Protein AF-A0A9X8WM51-F1 (afdb_monomer)

Radius of gyration: 27.66 Å; Cα contacts (8 Å, |Δi|>4): 35; chains: 1; bounding box: 54×36×71 Å

Sequence (94 aa):
MKFDGSNEGNSLQTLLFNILGSFAQFERDLIVERTTEGRERAKGQGKHMGRPGQDEKTLKRAIKLYNERETNGMSVNDIVKATGIPRSTLYAKR

Structure (mmCIF, N/CA/C/O backbone):
data_AF-A0A9X8WM51-F1
#
_entry.id   AF-A0A9X8WM51-F1
#
loop_
_atom_site.group_PDB
_atom_site.id
_atom_site.type_symbol
_atom_site.label_atom_id
_atom_site.label_alt_id
_atom_site.label_comp_id
_atom_site.label_asym_id
_atom_site.label_entity_id
_atom_site.label_seq_id
_atom_site.pdbx_PDB_ins_code
_atom_site.Cartn_x
_atom_site.Cartn_y
_atom_site.Cartn_z
_atom_site.occupancy
_atom_site.B_iso_or_equiv
_atom_site.auth_seq_id
_atom_site.auth_comp_id
_atom_site.auth_asym_id
_atom_site.auth_atom_id
_atom_site.pdbx_PDB_model_num
ATOM 1 N N . MET A 1 1 ? 18.333 -8.344 -39.602 1.00 50.56 1 MET A N 1
ATOM 2 C CA . MET A 1 1 ? 18.921 -8.934 -38.382 1.00 50.56 1 MET A CA 1
ATOM 3 C C . MET A 1 1 ? 17.871 -9.825 -37.74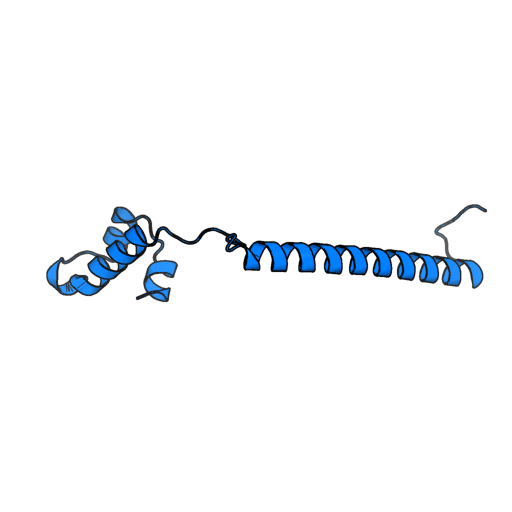7 1.00 50.56 1 MET A C 1
ATOM 5 O O . MET A 1 1 ? 16.797 -9.322 -37.447 1.00 50.56 1 MET A O 1
ATOM 9 N N . LYS A 1 2 ? 18.121 -11.132 -37.639 1.00 52.75 2 LYS A N 1
ATOM 10 C CA . LYS A 1 2 ? 17.234 -12.049 -36.914 1.00 52.75 2 LYS A CA 1
ATOM 11 C C . LYS A 1 2 ? 17.748 -12.146 -35.481 1.00 52.75 2 LYS A C 1
ATOM 13 O O . LYS A 1 2 ? 18.935 -12.380 -35.292 1.00 52.75 2 LYS A O 1
ATOM 18 N N . PHE A 1 3 ? 16.874 -11.893 -34.513 1.00 60.81 3 PHE A N 1
ATOM 19 C CA . PHE A 1 3 ? 17.149 -12.146 -33.105 1.00 60.81 3 PHE A CA 1
ATOM 20 C C . PHE A 1 3 ? 16.919 -13.642 -32.904 1.00 60.81 3 PHE A C 1
ATOM 22 O O . PHE A 1 3 ? 15.775 -14.093 -32.951 1.00 60.81 3 PHE A O 1
ATOM 29 N N . ASP A 1 4 ? 17.990 -14.419 -32.806 1.00 63.41 4 ASP A N 1
ATOM 30 C CA . ASP A 1 4 ? 17.890 -15.810 -32.390 1.00 63.41 4 ASP A CA 1
ATOM 31 C C . ASP A 1 4 ? 18.314 -15.887 -30.915 1.00 63.41 4 ASP A C 1
ATOM 33 O O . ASP A 1 4 ? 19.241 -15.205 -30.483 1.00 63.41 4 ASP A O 1
ATOM 37 N N . GLY A 1 5 ? 17.535 -16.609 -30.109 1.00 59.88 5 GLY A N 1
ATOM 38 C CA . GLY A 1 5 ? 17.773 -16.766 -28.672 1.00 59.88 5 GLY A CA 1
ATOM 39 C C . GLY A 1 5 ? 18.823 -17.831 -28.340 1.00 59.88 5 GLY A C 1
ATOM 40 O O . GLY A 1 5 ? 18.963 -18.191 -27.172 1.00 59.88 5 GLY A O 1
ATOM 41 N N . SER A 1 6 ? 19.522 -18.368 -29.344 1.00 58.62 6 SER A N 1
ATOM 42 C CA . SER A 1 6 ? 20.602 -19.343 -29.208 1.00 58.62 6 SER A CA 1
ATOM 43 C C . SER A 1 6 ? 21.959 -18.634 -29.239 1.00 58.62 6 SER A C 1
ATOM 45 O O . SER A 1 6 ? 22.520 -18.251 -30.253 1.00 58.62 6 SER A O 1
ATOM 47 N N . ASN A 1 7 ? 22.462 -18.464 -28.029 1.00 63.97 7 ASN A N 1
ATOM 48 C CA . ASN A 1 7 ? 23.725 -17.881 -27.614 1.00 63.97 7 ASN A CA 1
ATOM 49 C C . ASN A 1 7 ? 24.968 -18.327 -28.426 1.00 63.97 7 ASN A C 1
ATOM 51 O O . ASN A 1 7 ? 25.462 -19.424 -28.190 1.00 63.97 7 ASN A O 1
ATOM 55 N N . GLU A 1 8 ? 25.546 -17.442 -29.253 1.00 57.31 8 GLU A N 1
ATOM 56 C CA . GLU A 1 8 ? 26.974 -17.482 -29.627 1.00 57.31 8 GLU A CA 1
ATOM 57 C C . GLU A 1 8 ? 27.581 -16.062 -29.756 1.00 57.31 8 GLU A C 1
ATOM 59 O O . GLU A 1 8 ? 27.396 -15.349 -30.742 1.00 57.31 8 GLU A O 1
ATOM 64 N N . GLY A 1 9 ? 28.333 -15.635 -28.733 1.00 63.03 9 GLY A N 1
ATOM 65 C CA . GLY A 1 9 ? 29.514 -14.760 -28.868 1.00 63.03 9 GLY A CA 1
ATOM 66 C C . GLY A 1 9 ? 29.356 -13.312 -29.359 1.00 63.03 9 GLY A C 1
ATOM 67 O O . GLY A 1 9 ? 30.371 -12.643 -29.555 1.00 63.03 9 GLY A O 1
ATOM 68 N N . ASN A 1 10 ? 28.147 -12.786 -29.561 1.00 78.19 10 ASN A N 1
ATOM 69 C CA . ASN A 1 10 ? 27.980 -11.443 -30.121 1.00 78.19 10 ASN A CA 1
ATOM 70 C C . ASN A 1 10 ? 27.851 -10.355 -29.036 1.00 78.19 10 ASN A C 1
ATOM 72 O O . ASN A 1 10 ? 26.752 -10.032 -28.581 1.00 78.19 10 ASN A O 1
ATOM 76 N N . SER A 1 11 ? 28.974 -9.729 -28.669 1.00 83.88 11 SER A N 1
ATOM 77 C CA . SER A 1 11 ? 29.035 -8.633 -27.685 1.00 83.88 11 SER A CA 1
ATOM 78 C C . SER A 1 11 ? 28.080 -7.465 -27.980 1.00 83.88 11 SER A C 1
ATOM 80 O O . SER A 1 11 ? 27.619 -6.802 -27.050 1.00 83.88 11 SER A O 1
ATOM 82 N N . LEU A 1 12 ? 27.738 -7.220 -29.253 1.00 85.75 12 LEU A N 1
ATOM 83 C CA . LEU A 1 12 ? 26.792 -6.171 -29.646 1.00 85.75 12 LEU A CA 1
ATOM 84 C C . LEU A 1 12 ? 25.347 -6.540 -29.286 1.00 85.75 12 LEU A C 1
ATOM 86 O O . LEU A 1 12 ? 24.589 -5.669 -28.866 1.00 85.75 12 LEU A O 1
ATOM 90 N N . GLN A 1 13 ? 24.966 -7.815 -29.401 1.00 84.69 13 GLN A N 1
ATOM 91 C CA . GLN A 1 13 ? 23.630 -8.276 -29.009 1.00 84.69 13 GLN A CA 1
ATOM 92 C C . GLN A 1 13 ? 23.432 -8.170 -27.495 1.00 84.69 13 GLN A C 1
ATOM 94 O O . GLN A 1 13 ? 22.407 -7.656 -27.053 1.00 84.69 13 GLN A O 1
ATOM 99 N N . THR A 1 14 ? 24.436 -8.567 -26.708 1.00 86.50 14 THR A N 1
ATOM 100 C CA . THR A 1 14 ? 24.419 -8.416 -25.244 1.00 86.50 14 THR A CA 1
ATOM 101 C C . THR A 1 14 ? 24.305 -6.950 -24.836 1.00 86.50 14 THR A C 1
ATOM 103 O O . THR A 1 14 ? 23.488 -6.605 -23.983 1.00 86.50 14 THR A O 1
ATOM 106 N N . LEU A 1 15 ? 25.082 -6.065 -25.471 1.00 90.31 15 LEU A N 1
ATOM 107 C CA . LEU A 1 15 ? 24.997 -4.626 -25.224 1.00 90.31 15 LEU A CA 1
ATOM 108 C C . LEU A 1 15 ? 23.600 -4.083 -25.550 1.00 90.31 15 LEU A C 1
ATOM 110 O O . LEU A 1 15 ? 23.008 -3.390 -24.725 1.00 90.31 15 LEU A O 1
ATOM 114 N N . LEU A 1 16 ? 23.055 -4.419 -26.721 1.00 91.00 16 LEU A N 1
ATOM 115 C CA . LEU A 1 16 ? 21.736 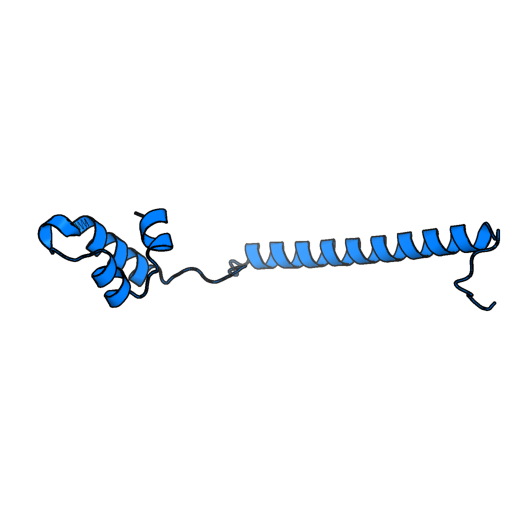-3.951 -27.139 1.00 91.00 16 LEU A CA 1
ATOM 116 C C . LEU A 1 16 ? 20.631 -4.461 -26.206 1.00 91.00 16 LEU A C 1
ATOM 118 O O . LEU A 1 16 ? 19.754 -3.691 -25.825 1.00 91.00 16 LEU A O 1
ATOM 122 N N . PHE A 1 17 ? 20.696 -5.725 -25.788 1.00 89.88 17 PHE A N 1
ATOM 123 C CA . PHE A 1 17 ? 19.756 -6.296 -24.827 1.00 89.88 17 PHE A CA 1
ATOM 124 C C . PHE A 1 17 ? 19.793 -5.553 -23.484 1.00 89.88 17 PHE A C 1
ATOM 126 O O . PHE A 1 17 ? 18.747 -5.179 -22.957 1.00 89.88 17 PHE A O 1
ATOM 133 N N . ASN A 1 18 ? 20.987 -5.256 -22.968 1.00 93.75 18 ASN A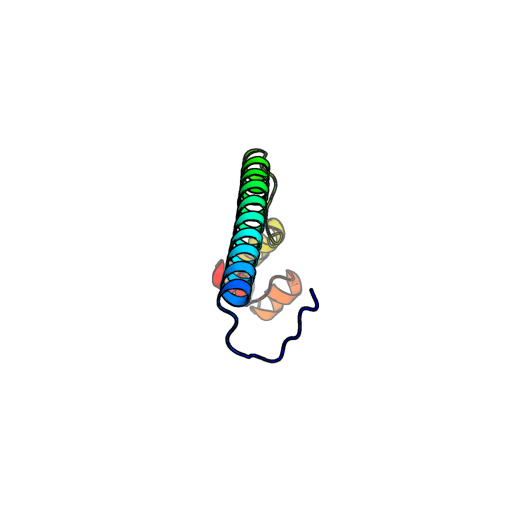 N 1
ATOM 134 C CA . ASN A 1 18 ? 21.152 -4.509 -21.720 1.00 93.75 18 ASN A CA 1
ATOM 135 C C . ASN A 1 18 ? 20.651 -3.063 -21.828 1.00 93.75 18 ASN A C 1
ATOM 137 O O . ASN A 1 18 ? 20.036 -2.551 -20.892 1.00 93.75 18 ASN A O 1
ATOM 141 N N . 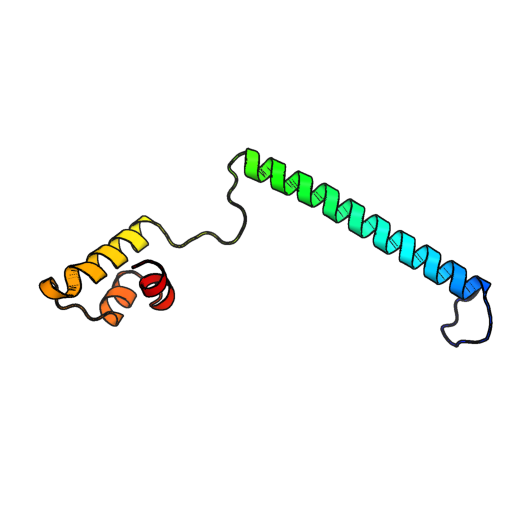ILE A 1 19 ? 20.880 -2.408 -22.969 1.00 95.56 19 ILE A N 1
ATOM 142 C CA . ILE A 1 19 ? 20.368 -1.059 -23.234 1.00 95.56 19 ILE A CA 1
ATOM 143 C C . ILE A 1 19 ? 18.837 -1.078 -23.255 1.00 95.56 19 ILE A C 1
ATOM 145 O O . ILE A 1 19 ? 18.209 -0.271 -22.574 1.00 95.56 19 ILE A O 1
ATOM 149 N N . LEU A 1 20 ? 18.224 -2.027 -23.968 1.00 95.62 20 LEU A N 1
ATOM 150 C CA . LEU A 1 20 ? 16.766 -2.172 -24.007 1.00 95.62 20 LEU A CA 1
ATOM 151 C C . LEU A 1 20 ? 16.183 -2.495 -22.624 1.00 95.62 20 LEU A C 1
ATOM 153 O O . LEU A 1 20 ? 15.161 -1.926 -22.245 1.00 95.62 20 LEU A O 1
ATOM 157 N N . GLY A 1 21 ? 16.856 -3.340 -21.839 1.00 96.38 21 GLY A N 1
ATOM 158 C CA . GLY A 1 21 ? 16.491 -3.604 -20.446 1.00 96.38 21 GLY A CA 1
ATOM 159 C C . GLY A 1 21 ? 16.560 -2.348 -19.573 1.00 96.38 21 GLY A C 1
ATOM 160 O O . GLY A 1 21 ? 15.644 -2.083 -18.796 1.00 96.38 21 GLY A O 1
ATOM 161 N N . SER A 1 22 ? 17.602 -1.533 -19.753 1.00 97.50 22 SER A N 1
ATOM 162 C CA . SER A 1 22 ? 17.761 -0.253 -19.051 1.00 97.50 22 SER A CA 1
ATOM 163 C C . SER A 1 22 ? 16.645 0.733 -19.407 1.00 97.50 22 SER A C 1
ATOM 165 O O . SER A 1 22 ? 16.094 1.377 -18.517 1.00 97.50 22 SER A O 1
ATOM 167 N N . PHE A 1 23 ? 16.251 0.809 -20.683 1.00 97.56 23 PHE A N 1
ATOM 168 C CA . PHE A 1 23 ? 15.114 1.629 -21.109 1.00 97.56 23 PHE A CA 1
ATOM 169 C C . PHE A 1 23 ? 13.791 1.146 -20.513 1.00 97.56 23 PHE A C 1
ATOM 171 O O . PHE A 1 23 ? 13.025 1.957 -19.999 1.00 97.56 23 PHE A O 1
ATOM 178 N N . ALA A 1 24 ? 13.542 -0.165 -20.511 1.00 97.25 24 ALA A N 1
ATOM 179 C CA . ALA A 1 24 ? 12.331 -0.723 -19.915 1.00 97.25 24 ALA A CA 1
ATOM 180 C C . ALA A 1 24 ? 12.232 -0.419 -18.408 1.00 97.25 24 ALA A C 1
ATOM 182 O O . ALA A 1 24 ? 11.144 -0.146 -17.894 1.00 97.25 24 ALA A O 1
ATOM 183 N N . GLN A 1 25 ? 13.363 -0.443 -17.696 1.00 97.44 25 GLN A N 1
ATOM 184 C CA . GLN A 1 25 ? 13.417 -0.055 -16.288 1.00 97.44 25 GLN A CA 1
ATOM 185 C C . GLN A 1 25 ? 13.154 1.445 -16.107 1.00 97.44 25 GLN A C 1
ATOM 187 O O . GLN A 1 25 ? 12.322 1.821 -15.285 1.00 97.44 25 GLN A O 1
ATOM 192 N N . PHE A 1 26 ? 13.787 2.291 -16.919 1.00 97.81 26 PHE A N 1
ATOM 193 C CA . PHE A 1 26 ? 13.574 3.737 -16.891 1.00 97.81 26 PHE A CA 1
ATOM 194 C C . PHE A 1 26 ? 12.103 4.121 -17.122 1.00 97.81 26 PHE A C 1
ATOM 196 O O . PHE A 1 26 ? 11.538 4.914 -16.369 1.00 97.81 26 PHE A O 1
ATOM 203 N N . GLU A 1 27 ? 11.440 3.525 -18.116 1.00 97.88 27 GLU A N 1
ATOM 204 C CA . GLU A 1 27 ? 10.016 3.775 -18.373 1.00 97.88 27 GLU A CA 1
ATOM 205 C C . GLU A 1 27 ? 9.126 3.344 -17.202 1.00 97.88 27 GLU A C 1
ATOM 207 O O . GLU A 1 27 ? 8.172 4.045 -16.847 1.00 97.88 27 GLU A O 1
ATOM 212 N N . ARG A 1 28 ? 9.441 2.208 -16.566 1.00 97.69 28 ARG A N 1
ATOM 213 C CA . ARG A 1 28 ? 8.735 1.751 -15.364 1.00 97.69 28 ARG A CA 1
ATOM 214 C C . ARG A 1 28 ? 8.868 2.764 -14.233 1.00 97.69 28 ARG A C 1
ATOM 216 O O . ARG A 1 28 ? 7.862 3.072 -13.591 1.00 97.69 28 ARG A O 1
ATOM 223 N N . ASP A 1 29 ? 10.067 3.290 -14.014 1.00 98.19 29 ASP A N 1
ATOM 224 C CA . ASP A 1 29 ? 10.328 4.258 -12.951 1.00 98.19 29 ASP A CA 1
ATOM 225 C C . ASP A 1 29 ? 9.546 5.562 -13.187 1.00 98.19 29 ASP A C 1
ATOM 227 O O . ASP A 1 29 ? 8.882 6.049 -12.270 1.00 98.19 29 ASP A O 1
ATOM 231 N N . LEU A 1 30 ? 9.473 6.047 -14.434 1.00 98.12 30 LEU A N 1
ATOM 232 C CA . LEU A 1 30 ? 8.638 7.203 -14.796 1.00 98.12 30 LEU A CA 1
ATOM 233 C C . LEU A 1 30 ? 7.138 6.977 -14.528 1.00 98.12 30 LEU A C 1
ATOM 235 O O . LEU A 1 30 ? 6.423 7.889 -14.100 1.00 98.12 30 LEU A O 1
ATOM 239 N N . ILE A 1 31 ? 6.623 5.770 -14.781 1.00 97.94 31 ILE A N 1
ATOM 240 C CA . ILE A 1 31 ? 5.224 5.428 -14.477 1.00 97.94 31 ILE A CA 1
ATOM 241 C C . ILE A 1 31 ? 4.993 5.431 -12.960 1.00 97.94 31 ILE A C 1
ATOM 243 O O . ILE A 1 31 ? 3.973 5.944 -12.482 1.00 97.94 31 ILE A O 1
ATOM 247 N N . VAL A 1 32 ? 5.929 4.877 -12.189 1.00 98.31 32 VAL A N 1
ATOM 248 C CA . VAL A 1 32 ? 5.857 4.852 -10.722 1.00 98.31 32 VAL A CA 1
ATOM 249 C C . VAL A 1 32 ? 5.879 6.268 -10.148 1.00 98.31 32 VAL A C 1
ATOM 251 O O . VAL A 1 32 ? 5.059 6.581 -9.283 1.00 98.31 32 VAL A O 1
ATOM 254 N N . GLU A 1 33 ? 6.743 7.145 -10.653 1.00 97.94 33 GLU A N 1
ATOM 255 C CA . GLU A 1 33 ? 6.813 8.547 -10.236 1.00 97.94 33 GLU A CA 1
ATOM 256 C C . GLU A 1 33 ? 5.473 9.256 -10.469 1.00 97.94 33 GLU A C 1
ATOM 258 O O . GLU A 1 33 ? 4.834 9.729 -9.524 1.00 97.94 33 GLU A O 1
ATOM 263 N N . ARG A 1 34 ? 4.954 9.202 -11.701 1.00 97.94 34 ARG A N 1
ATOM 264 C CA . ARG A 1 34 ? 3.688 9.856 -12.066 1.00 97.94 34 ARG A CA 1
ATOM 265 C C . ARG A 1 34 ? 2.497 9.333 -11.262 1.00 97.94 34 ARG A C 1
ATOM 267 O O . ARG A 1 34 ? 1.620 10.098 -10.852 1.00 97.94 34 ARG A O 1
ATOM 274 N N . THR A 1 35 ? 2.430 8.022 -11.038 1.00 97.56 35 THR A N 1
ATOM 275 C CA . THR A 1 35 ? 1.353 7.425 -10.230 1.00 97.56 35 THR A CA 1
ATOM 276 C C . THR A 1 35 ? 1.476 7.799 -8.755 1.00 97.56 35 THR A C 1
ATOM 278 O O . THR A 1 35 ? 0.456 8.035 -8.102 1.00 97.56 35 THR A O 1
ATOM 281 N N . THR A 1 36 ? 2.700 7.930 -8.241 1.00 97.25 36 THR A N 1
ATOM 282 C CA . THR A 1 36 ? 2.966 8.392 -6.875 1.00 97.25 36 THR A CA 1
ATOM 283 C C . THR A 1 36 ? 2.518 9.837 -6.691 1.00 97.25 36 THR A C 1
ATOM 28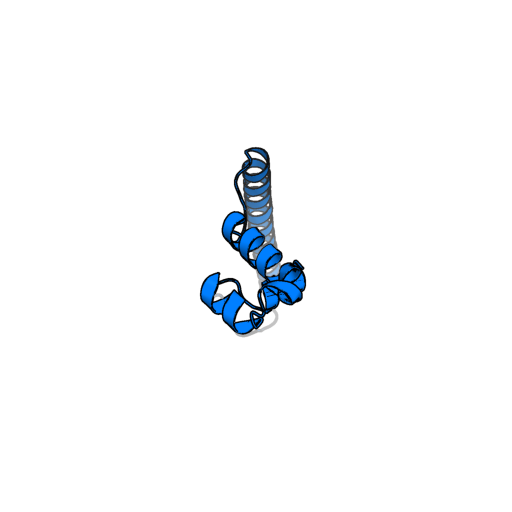5 O O . THR A 1 36 ? 1.741 10.108 -5.778 1.00 97.25 36 THR A O 1
ATOM 288 N N . GLU A 1 37 ? 2.881 10.744 -7.598 1.00 97.50 37 GLU A N 1
ATOM 289 C CA . GLU A 1 37 ? 2.380 12.126 -7.593 1.00 97.50 37 GLU A CA 1
ATOM 290 C C . GLU A 1 37 ? 0.847 12.184 -7.668 1.00 97.50 37 GLU A C 1
ATOM 292 O O . GLU A 1 37 ? 0.193 12.939 -6.944 1.00 97.50 37 GLU A O 1
ATOM 297 N N . GLY A 1 38 ? 0.255 11.355 -8.537 1.00 96.81 38 GLY A N 1
ATOM 298 C CA . GLY A 1 38 ? -1.187 11.108 -8.622 1.00 96.81 38 GLY A CA 1
ATOM 299 C C . GLY A 1 38 ? -1.810 10.795 -7.267 1.00 96.81 38 GLY A C 1
ATOM 300 O O . GLY A 1 38 ? -2.782 11.431 -6.847 1.00 96.81 38 GLY A O 1
ATOM 301 N N . ARG A 1 39 ? -1.220 9.822 -6.575 1.00 96.38 39 ARG A N 1
ATOM 302 C CA . ARG A 1 39 ? -1.670 9.342 -5.274 1.00 96.38 39 ARG A CA 1
ATOM 303 C C . ARG A 1 39 ? -1.535 10.404 -4.190 1.00 96.38 39 ARG A C 1
ATOM 305 O O . ARG A 1 39 ? -2.477 10.577 -3.421 1.00 96.38 39 ARG A O 1
ATOM 312 N N . GLU A 1 40 ? -0.409 11.106 -4.118 1.00 96.19 40 GLU A N 1
ATOM 313 C CA . GLU A 1 40 ? -0.202 12.144 -3.102 1.00 96.19 40 GLU A CA 1
ATOM 314 C C . GLU A 1 40 ? -1.157 13.327 -3.308 1.00 96.19 40 GLU A C 1
ATOM 316 O O . GLU A 1 40 ? -1.763 13.802 -2.348 1.00 96.19 40 GLU A O 1
ATOM 321 N N . ARG A 1 41 ? -1.427 13.718 -4.560 1.00 97.12 41 ARG A N 1
ATOM 322 C CA . ARG A 1 41 ? -2.461 14.715 -4.876 1.00 97.12 41 ARG A CA 1
ATOM 323 C C . ARG A 1 41 ? -3.853 14.271 -4.419 1.00 97.12 41 ARG A C 1
ATOM 325 O O . ARG A 1 41 ? -4.571 15.055 -3.804 1.00 97.12 41 ARG A O 1
ATOM 332 N N . ALA A 1 42 ? -4.236 13.020 -4.688 1.00 96.25 42 ALA A N 1
ATOM 333 C CA . ALA A 1 42 ? -5.528 12.479 -4.257 1.00 96.25 42 ALA A CA 1
ATOM 334 C C . ALA A 1 42 ? -5.652 12.424 -2.724 1.00 96.25 42 ALA A C 1
ATOM 336 O O . ALA A 1 42 ? -6.701 12.772 -2.181 1.00 96.25 42 ALA A O 1
ATOM 337 N N . LYS A 1 43 ? -4.575 12.050 -2.020 1.00 94.50 43 LYS A N 1
ATOM 338 C CA . LYS A 1 43 ? -4.518 12.110 -0.552 1.00 94.50 43 LYS A CA 1
ATOM 339 C C . LYS A 1 43 ? -4.667 13.542 -0.034 1.00 94.50 43 LYS A C 1
ATOM 341 O O . LYS A 1 43 ? -5.431 13.754 0.900 1.00 94.50 43 LYS A O 1
ATOM 346 N N . GLY A 1 44 ? -3.997 14.518 -0.654 1.00 95.44 44 GLY A N 1
ATOM 347 C CA . GLY A 1 44 ? -4.114 15.939 -0.298 1.00 95.44 44 GLY A CA 1
ATOM 348 C C . GLY A 1 44 ? -5.531 16.499 -0.472 1.00 95.44 44 GLY A C 1
ATOM 349 O O . GLY A 1 44 ? -5.939 17.391 0.260 1.00 95.44 44 GLY A O 1
ATOM 350 N N . GLN A 1 45 ? -6.317 15.922 -1.383 1.00 96.81 45 GLN A N 1
ATOM 351 C CA . GLN A 1 45 ? -7.744 16.224 -1.558 1.00 96.81 45 GLN A CA 1
ATOM 352 C C . GLN A 1 45 ? -8.657 15.480 -0.563 1.00 96.81 45 GLN A C 1
ATOM 354 O O . GLN A 1 45 ? -9.877 15.551 -0.676 1.00 96.81 45 GLN A O 1
ATOM 359 N N . GLY A 1 46 ? -8.095 14.726 0.387 1.00 93.56 46 GLY A N 1
ATOM 360 C CA . GLY A 1 46 ? -8.853 13.956 1.377 1.00 93.56 46 GLY A CA 1
ATOM 361 C C . GLY A 1 46 ? -9.466 12.660 0.841 1.00 93.56 46 GLY A C 1
ATOM 362 O O . GLY A 1 46 ? -10.320 12.064 1.497 1.00 93.56 46 GLY A O 1
ATOM 363 N N . LYS A 1 47 ? -9.059 12.191 -0.345 1.00 93.69 47 LYS A N 1
ATOM 364 C CA . LYS A 1 47 ? -9.588 10.951 -0.924 1.00 93.69 47 LYS A CA 1
ATOM 365 C C . LYS A 1 47 ? -9.045 9.745 -0.149 1.00 93.69 47 LYS A C 1
ATOM 367 O O . LYS A 1 47 ? -7.831 9.581 -0.014 1.00 93.69 47 LYS A O 1
ATOM 372 N N . HIS A 1 48 ? -9.934 8.882 0.346 1.00 90.44 48 HIS A N 1
ATOM 373 C CA . HIS A 1 48 ? -9.522 7.658 1.036 1.00 90.44 48 HIS A CA 1
ATOM 374 C C . HIS A 1 48 ? -8.785 6.731 0.060 1.00 90.44 48 HIS A C 1
ATOM 376 O O . HIS A 1 48 ? -9.332 6.318 -0.961 1.00 90.44 48 HIS A O 1
ATOM 382 N N . MET A 1 49 ? -7.547 6.374 0.407 1.00 90.12 49 MET A N 1
ATOM 383 C CA . MET A 1 49 ? -6.749 5.380 -0.315 1.00 90.12 49 MET A CA 1
ATOM 384 C C . MET A 1 49 ? -6.756 4.033 0.414 1.00 90.12 49 MET A C 1
ATOM 386 O O . MET A 1 49 ? -6.735 3.998 1.642 1.00 90.12 49 MET A O 1
ATOM 390 N N . GLY A 1 50 ? -6.732 2.929 -0.335 1.00 91.00 50 GLY A N 1
ATOM 391 C CA . GLY A 1 50 ? -6.711 1.572 0.221 1.00 91.00 50 GLY A CA 1
ATOM 392 C C . GLY A 1 50 ? -8.101 0.988 0.488 1.00 91.00 50 GLY A C 1
ATOM 393 O O . GLY A 1 50 ? -9.116 1.529 0.054 1.00 91.00 50 GLY A O 1
ATOM 394 N N . ARG A 1 51 ? -8.140 -0.162 1.170 1.00 91.00 51 ARG A N 1
ATOM 395 C CA . ARG A 1 51 ? -9.394 -0.852 1.501 1.00 91.00 51 ARG A CA 1
ATOM 396 C C . ARG A 1 51 ? -10.177 -0.028 2.533 1.00 91.00 51 ARG A C 1
ATOM 398 O O . ARG A 1 51 ? -9.595 0.286 3.573 1.00 91.00 51 ARG A O 1
ATOM 405 N N . PRO A 1 52 ? -11.471 0.259 2.300 1.00 88.19 52 PRO A N 1
ATOM 406 C CA . PRO A 1 52 ? -12.319 0.886 3.303 1.00 88.19 52 PRO A CA 1
ATOM 407 C C . PRO A 1 52 ? -12.285 0.114 4.624 1.00 88.19 52 PRO A C 1
ATOM 409 O O . PRO A 1 52 ? -12.359 -1.120 4.640 1.00 88.19 52 PRO A O 1
ATOM 412 N N . GLY A 1 53 ? -12.144 0.851 5.726 1.00 84.75 53 GLY A N 1
ATOM 413 C CA . GLY A 1 53 ? -12.225 0.292 7.071 1.00 84.75 53 GLY A CA 1
ATOM 414 C C . GLY A 1 53 ? -13.609 -0.284 7.386 1.00 84.75 53 GLY A C 1
ATOM 415 O O . GLY A 1 53 ? -14.571 -0.096 6.643 1.00 84.75 53 GLY A O 1
ATOM 416 N N . GLN A 1 54 ? -13.706 -0.989 8.514 1.00 84.00 54 GLN A N 1
ATOM 417 C CA . GLN A 1 54 ? -15.008 -1.359 9.075 1.00 84.00 54 GLN A CA 1
ATOM 418 C C . GLN A 1 54 ? -15.779 -0.098 9.474 1.00 84.00 54 GLN A C 1
ATOM 420 O O . GLN A 1 54 ? -15.168 0.894 9.874 1.00 84.00 54 GLN A O 1
ATOM 425 N N . ASP A 1 55 ? -17.108 -0.154 9.393 1.00 88.31 55 ASP A N 1
ATOM 426 C CA . ASP A 1 55 ? -17.958 0.963 9.798 1.00 88.31 55 ASP A CA 1
ATOM 427 C C . ASP A 1 55 ? -17.692 1.354 11.261 1.00 88.31 55 ASP A C 1
ATOM 429 O O . ASP A 1 55 ? -17.772 0.530 12.176 1.00 88.31 55 ASP A O 1
ATOM 433 N N . GLU A 1 56 ? -17.372 2.630 11.481 1.00 88.06 56 GLU A N 1
ATOM 434 C CA . GLU A 1 56 ? -16.939 3.136 12.782 1.00 88.06 56 GLU A CA 1
ATOM 435 C C . GLU A 1 56 ? -18.055 3.026 13.828 1.00 88.06 56 GLU A C 1
ATOM 437 O O . GLU A 1 56 ? -17.789 2.730 14.995 1.00 88.06 56 GLU A O 1
ATOM 442 N N . LYS A 1 57 ? -19.318 3.211 13.422 1.00 89.81 57 LYS A N 1
ATOM 443 C CA . LYS A 1 57 ? -20.469 3.089 14.329 1.00 89.81 57 LYS A CA 1
ATOM 444 C C . LYS A 1 57 ? -20.623 1.652 14.809 1.00 89.81 57 LYS A C 1
ATOM 446 O O . LYS A 1 57 ? -20.774 1.405 16.007 1.00 89.81 57 LYS A O 1
ATOM 451 N N . THR A 1 58 ? -20.540 0.710 13.878 1.00 89.94 58 THR A N 1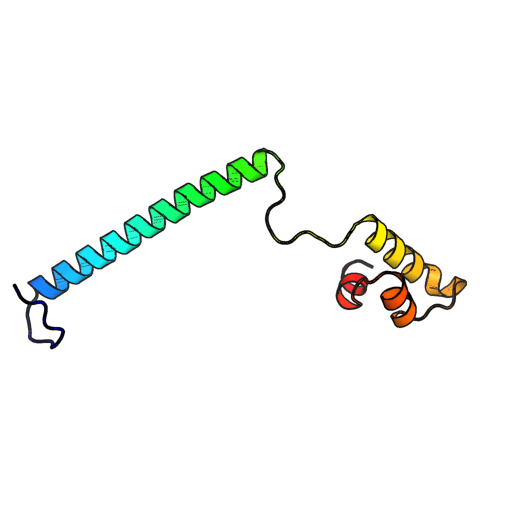
ATOM 452 C CA . THR A 1 58 ? -20.630 -0.721 14.166 1.00 89.94 58 THR A CA 1
ATOM 453 C C . THR A 1 58 ? -19.451 -1.193 15.020 1.00 89.94 58 THR A C 1
ATOM 455 O O . THR A 1 58 ? -19.651 -1.927 15.989 1.00 89.94 58 THR A O 1
ATOM 458 N N . LEU A 1 59 ? -18.240 -0.694 14.750 1.00 90.69 59 LEU A N 1
ATOM 459 C CA . LEU A 1 59 ? -17.054 -0.976 15.558 1.00 90.69 59 LEU A CA 1
ATOM 460 C C . LEU A 1 59 ? -17.187 -0.433 16.990 1.00 90.69 59 LEU A C 1
ATOM 462 O O . LEU A 1 59 ? -16.961 -1.175 17.943 1.00 90.69 59 LEU A O 1
ATOM 466 N N . LYS A 1 60 ? -17.615 0.825 17.162 1.00 91.56 60 LYS A N 1
ATOM 467 C CA . LYS A 1 60 ? -17.861 1.424 18.488 1.00 91.56 60 LYS A CA 1
ATOM 468 C C . LYS A 1 60 ? -18.913 0.646 19.274 1.00 91.56 60 LYS A C 1
ATOM 470 O O . LYS A 1 60 ? -18.730 0.400 20.464 1.00 91.56 60 LYS A O 1
ATOM 475 N N . ARG A 1 61 ? -19.991 0.212 18.610 1.00 91.56 61 ARG A N 1
ATOM 476 C CA . ARG A 1 61 ? -21.017 -0.644 19.220 1.00 91.56 61 ARG A CA 1
ATOM 477 C C . ARG A 1 61 ? -20.432 -1.979 19.682 1.00 91.56 61 ARG A C 1
ATOM 479 O O . ARG A 1 61 ? -20.720 -2.399 20.798 1.00 91.56 61 ARG A O 1
ATOM 486 N N . ALA A 1 62 ? -19.606 -2.624 18.859 1.00 90.62 62 ALA A N 1
ATOM 487 C CA . ALA A 1 62 ? -18.962 -3.888 19.209 1.00 90.62 62 ALA A CA 1
ATOM 488 C C . ALA A 1 62 ? -18.007 -3.746 20.404 1.00 90.62 62 ALA A C 1
ATOM 490 O O . ALA A 1 62 ? -18.047 -4.576 21.308 1.00 90.62 62 ALA A O 1
ATOM 491 N N . ILE A 1 63 ? -17.206 -2.675 20.444 1.00 91.38 63 ILE A N 1
ATOM 492 C CA . ILE A 1 63 ? -16.293 -2.379 21.561 1.00 91.38 63 ILE A CA 1
ATOM 493 C C . ILE A 1 63 ? -17.080 -2.104 22.846 1.00 91.38 63 ILE A C 1
ATOM 495 O O . ILE A 1 63 ? -16.753 -2.654 23.892 1.00 91.38 63 ILE A O 1
ATOM 499 N N . LYS A 1 64 ? -18.161 -1.319 22.773 1.00 92.06 64 LYS A N 1
ATOM 500 C CA . LYS A 1 64 ? -19.026 -1.060 23.931 1.00 92.06 64 LYS A CA 1
ATOM 501 C C . LYS A 1 64 ? -19.603 -2.357 24.504 1.00 92.06 64 LYS A C 1
ATOM 503 O O . LYS A 1 64 ? -19.450 -2.618 25.692 1.00 92.06 64 LYS A O 1
ATOM 508 N N . LEU A 1 65 ? -20.193 -3.197 23.649 1.00 89.81 65 LEU A N 1
ATOM 509 C CA . LEU A 1 65 ? -20.725 -4.501 24.059 1.00 89.81 65 LEU A CA 1
ATOM 510 C C . LEU A 1 65 ? -19.641 -5.409 24.641 1.00 89.81 65 LEU A C 1
ATOM 512 O O . LEU A 1 65 ? -19.928 -6.180 25.552 1.00 89.81 65 LEU A O 1
ATOM 516 N N . TYR A 1 66 ? -18.413 -5.316 24.123 1.00 89.75 66 TYR A N 1
ATOM 517 C CA . TYR A 1 66 ? -17.263 -6.061 24.622 1.00 89.75 66 TYR A CA 1
ATOM 518 C C . TYR A 1 66 ? -16.806 -5.594 26.015 1.00 89.75 66 TYR A C 1
ATOM 520 O O . TYR A 1 66 ? -16.476 -6.430 26.854 1.00 89.75 66 TYR A O 1
ATOM 528 N N . ASN A 1 67 ? -16.822 -4.288 26.279 1.00 90.00 67 ASN A N 1
ATOM 529 C CA . ASN A 1 67 ? -16.447 -3.724 27.579 1.00 90.00 67 ASN A CA 1
ATOM 530 C C . ASN A 1 67 ? -17.523 -3.973 28.644 1.00 90.00 67 ASN A C 1
ATOM 532 O O . ASN A 1 67 ? -17.209 -4.217 29.801 1.00 90.00 67 ASN A O 1
ATOM 536 N N . GLU A 1 68 ? -18.794 -3.986 28.246 1.00 90.44 68 GLU A N 1
ATOM 537 C CA . GLU A 1 68 ? -19.939 -4.255 29.124 1.00 90.44 68 GLU A CA 1
ATOM 538 C C . GLU A 1 68 ? -20.207 -5.761 29.311 1.00 90.44 68 GLU A C 1
ATOM 540 O O . GLU A 1 68 ? -21.270 -6.146 29.787 1.00 90.44 68 GLU A O 1
ATOM 545 N N . ARG A 1 69 ? -19.271 -6.651 28.944 1.00 87.75 69 ARG A N 1
ATOM 546 C CA . ARG A 1 69 ? -19.495 -8.111 29.003 1.00 87.75 69 ARG A CA 1
ATOM 547 C C . ARG A 1 69 ? -19.822 -8.637 30.393 1.00 87.75 69 ARG A C 1
ATOM 549 O O . ARG A 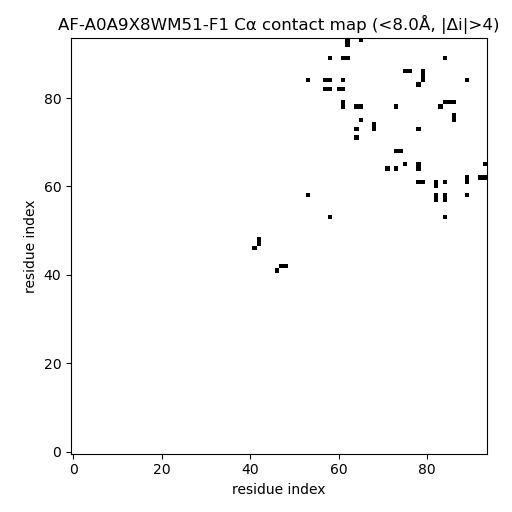1 69 ? -20.560 -9.611 30.503 1.00 87.75 69 ARG A O 1
ATOM 556 N N . GLU A 1 70 ? -19.305 -7.989 31.432 1.00 81.50 70 GLU A N 1
ATOM 557 C CA . GLU A 1 70 ? -19.601 -8.343 32.823 1.00 81.50 70 GLU A CA 1
ATOM 558 C C . GLU A 1 70 ? -21.050 -8.023 33.212 1.00 81.50 70 GLU A C 1
ATOM 560 O O . GLU A 1 70 ? -21.633 -8.731 34.027 1.00 81.50 70 GLU A O 1
ATOM 565 N N . THR A 1 71 ? -21.660 -7.004 32.599 1.00 85.56 71 THR A N 1
ATOM 566 C CA . THR A 1 71 ? -23.035 -6.579 32.901 1.00 85.56 71 THR A CA 1
ATOM 567 C C . THR A 1 71 ? -24.061 -7.165 31.935 1.00 85.56 71 THR A C 1
ATOM 569 O O . THR A 1 71 ? -25.189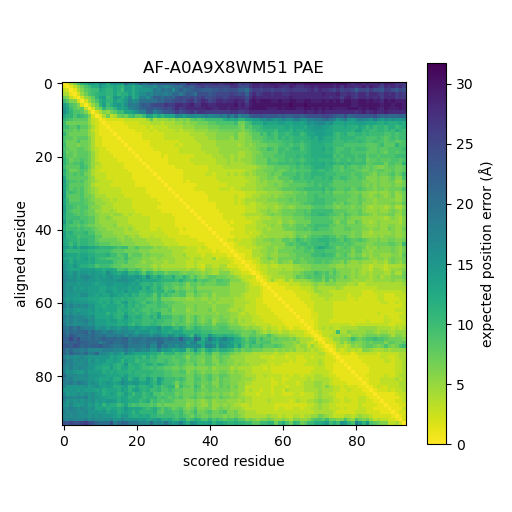 -7.441 32.333 1.00 85.56 71 THR A O 1
ATOM 572 N N . ASN A 1 72 ? -23.688 -7.383 30.671 1.00 83.00 72 ASN A N 1
ATOM 573 C CA . ASN A 1 72 ? -24.585 -7.892 29.631 1.00 83.00 72 ASN A CA 1
ATOM 574 C C . ASN A 1 72 ? -24.516 -9.419 29.427 1.00 83.00 72 ASN A C 1
ATOM 576 O O . ASN A 1 72 ? -25.368 -9.975 28.736 1.00 83.00 72 ASN A O 1
ATOM 580 N N . GLY A 1 73 ? -23.515 -10.101 29.999 1.00 85.12 73 GLY A N 1
ATOM 581 C CA . GLY A 1 73 ? -23.367 -11.560 29.948 1.00 85.12 73 GLY A CA 1
ATOM 582 C C . GLY A 1 73 ? -23.088 -12.153 28.558 1.00 85.12 73 GLY A C 1
ATOM 583 O O . GLY A 1 73 ? -23.131 -13.372 28.396 1.00 85.12 73 GLY A O 1
ATOM 584 N N . MET A 1 74 ? -22.807 -11.339 27.535 1.00 87.38 74 MET A N 1
ATOM 585 C CA . MET A 1 74 ? -22.667 -11.815 26.154 1.00 87.38 74 MET A CA 1
ATOM 586 C C . MET A 1 74 ? -21.318 -12.503 25.904 1.00 87.38 74 MET A C 1
ATOM 588 O O . MET A 1 74 ? -20.251 -12.033 26.327 1.00 87.38 74 MET A O 1
ATOM 592 N N . SER A 1 75 ? -21.309 -13.597 25.133 1.00 90.06 75 SER A N 1
ATOM 593 C CA . SER A 1 75 ? -20.053 -14.182 24.657 1.00 90.06 75 SER A CA 1
ATOM 594 C C . SER A 1 75 ? -19.431 -13.321 23.546 1.00 90.06 75 SER A C 1
ATOM 596 O O . SER A 1 75 ? -20.128 -12.602 22.830 1.00 90.06 75 SER A O 1
ATOM 598 N N . VAL A 1 76 ? -18.112 -13.416 23.333 1.00 89.38 76 VAL A N 1
ATOM 599 C CA . VAL A 1 76 ? -17.464 -12.744 22.183 1.00 89.38 76 VAL A CA 1
ATOM 600 C C . VAL A 1 76 ? -18.092 -13.198 20.857 1.00 89.38 76 VAL A C 1
ATOM 602 O O . VAL A 1 76 ? -18.165 -12.432 19.901 1.00 89.38 76 VAL A O 1
ATOM 605 N N . ASN A 1 77 ? -18.598 -14.431 20.799 1.00 92.31 77 ASN A N 1
ATOM 606 C CA . ASN A 1 77 ? -19.250 -14.979 19.611 1.00 92.31 77 ASN A CA 1
ATOM 607 C C . ASN A 1 77 ? -20.587 -14.304 19.338 1.00 92.31 77 ASN A C 1
ATOM 609 O O . ASN A 1 77 ? -20.910 -14.054 18.179 1.00 92.31 77 ASN A O 1
ATOM 613 N N . ASP A 1 78 ? -21.331 -13.992 20.392 1.00 91.19 78 ASP A N 1
ATOM 614 C CA . ASP A 1 78 ? -22.627 -13.329 20.276 1.00 91.19 78 ASP A CA 1
ATOM 615 C C . ASP A 1 78 ? -22.444 -11.881 19.825 1.00 91.19 78 ASP A C 1
ATOM 617 O O . ASP A 1 78 ? -23.174 -11.414 18.955 1.00 91.19 78 ASP A O 1
ATOM 621 N N . ILE A 1 79 ? -21.399 -11.203 20.311 1.00 89.88 79 ILE A N 1
ATOM 622 C CA . ILE A 1 79 ? -21.045 -9.843 19.876 1.00 89.88 79 ILE A CA 1
ATOM 623 C C . ILE A 1 79 ? -20.667 -9.826 18.391 1.00 89.88 79 ILE A C 1
ATOM 625 O O . ILE A 1 79 ? -21.130 -8.965 17.643 1.00 89.88 79 ILE A O 1
ATOM 629 N N . VAL A 1 80 ? -19.867 -10.793 17.938 1.00 92.50 80 VAL A N 1
ATOM 630 C CA . VAL A 1 80 ? -19.485 -10.927 16.520 1.00 92.50 80 VAL A CA 1
ATOM 631 C C . VAL A 1 80 ? -20.710 -11.192 15.648 1.00 92.50 80 VAL A C 1
ATOM 633 O O . VAL A 1 80 ? -20.859 -10.556 14.610 1.00 92.50 80 VAL A O 1
ATOM 636 N N . LYS A 1 81 ? -21.619 -12.080 16.070 1.00 92.12 81 LYS A N 1
ATOM 637 C CA . LYS A 1 81 ? -22.874 -12.343 15.345 1.00 92.12 81 LYS A CA 1
ATOM 638 C C . LYS A 1 81 ? -23.780 -11.112 15.292 1.00 92.12 81 LYS A C 1
ATOM 640 O O . LYS A 1 81 ? -24.386 -10.856 14.260 1.00 92.12 81 LYS A O 1
ATOM 645 N N . ALA A 1 82 ? -23.855 -10.346 16.378 1.00 89.62 82 ALA A N 1
ATOM 646 C CA . ALA A 1 82 ? -24.715 -9.169 16.477 1.00 89.62 82 ALA A CA 1
ATOM 647 C C . ALA A 1 82 ? -24.173 -7.945 15.721 1.00 89.62 82 ALA A C 1
ATOM 649 O O . ALA A 1 82 ? -24.952 -7.094 15.299 1.00 89.62 82 ALA A O 1
ATOM 650 N N . THR A 1 83 ? -22.850 -7.823 15.582 1.00 89.44 83 THR A N 1
ATOM 651 C CA . THR A 1 83 ? -22.201 -6.634 14.999 1.00 89.44 83 THR A CA 1
ATOM 652 C C . THR A 1 83 ? -21.540 -6.893 13.649 1.00 89.44 83 THR A C 1
ATOM 654 O O . THR A 1 83 ? -21.194 -5.946 12.956 1.00 89.44 83 THR A O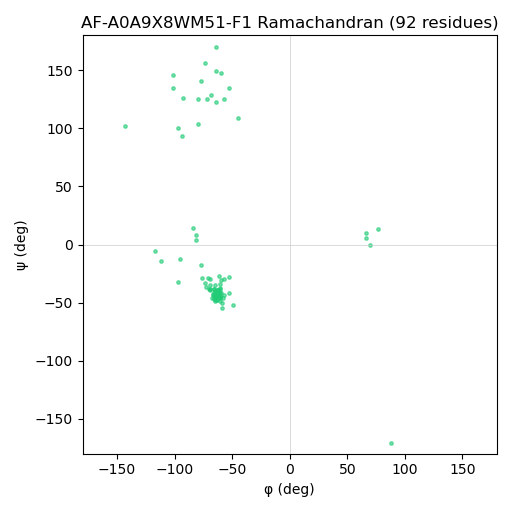 1
ATOM 657 N N . GLY A 1 84 ? -21.335 -8.150 13.255 1.00 89.69 84 GLY A N 1
ATOM 658 C CA . GLY A 1 84 ? -20.627 -8.513 12.024 1.00 89.69 84 GLY A CA 1
ATOM 659 C C . GLY A 1 84 ? -19.120 -8.228 12.051 1.00 89.69 84 GLY A C 1
ATOM 660 O O . GLY A 1 84 ? -18.428 -8.528 11.079 1.00 89.69 84 GLY A O 1
ATOM 661 N N . ILE A 1 85 ? -18.585 -7.681 13.150 1.00 90.50 85 ILE A N 1
ATOM 662 C CA . ILE A 1 85 ? -17.160 -7.375 13.289 1.00 90.50 85 ILE A CA 1
ATOM 663 C C . ILE A 1 85 ? -16.393 -8.659 13.628 1.00 90.50 85 ILE A C 1
ATOM 665 O O . ILE A 1 85 ? -16.717 -9.315 14.621 1.00 90.50 85 ILE A O 1
ATOM 669 N N . PRO A 1 86 ? -15.350 -9.028 12.859 1.00 90.81 86 PRO A N 1
ATOM 670 C CA . PRO A 1 86 ? -14.547 -10.211 13.148 1.00 90.81 86 PRO A CA 1
ATOM 671 C C . PRO A 1 86 ? -13.870 -10.148 14.523 1.00 90.81 86 PRO A C 1
ATOM 673 O O . PRO A 1 86 ? -13.418 -9.086 14.958 1.00 90.81 86 PRO A O 1
ATOM 676 N N . ARG A 1 87 ? -13.695 -11.311 15.173 1.00 91.31 87 ARG A N 1
ATOM 677 C CA . ARG A 1 87 ? -12.997 -11.420 16.474 1.00 91.31 87 ARG A CA 1
ATOM 678 C C . ARG A 1 87 ? -11.609 -10.780 16.456 1.00 91.31 87 ARG A C 1
ATOM 680 O O . ARG A 1 87 ? -11.238 -10.111 17.411 1.00 91.31 87 ARG A O 1
ATOM 687 N N . SER A 1 88 ? -10.856 -10.976 15.374 1.00 91.62 88 SER A N 1
ATOM 688 C CA . SER A 1 88 ? -9.511 -10.412 15.208 1.00 91.62 88 SER A CA 1
ATOM 689 C C . SER A 1 88 ? -9.524 -8.885 15.236 1.00 91.62 88 SER A C 1
ATOM 691 O O . SER A 1 88 ? -8.704 -8.277 15.916 1.00 91.62 88 SER A O 1
ATOM 693 N N . THR A 1 89 ? -10.488 -8.263 14.553 1.00 90.19 89 THR A N 1
ATOM 694 C CA . THR A 1 89 ? -10.671 -6.809 14.565 1.00 90.19 89 THR A CA 1
ATOM 695 C C . THR A 1 89 ? -11.082 -6.313 15.946 1.00 90.19 89 THR A C 1
ATOM 697 O O . THR A 1 89 ? -10.543 -5.311 16.403 1.00 90.19 89 THR A O 1
ATOM 700 N N . LEU A 1 90 ? -11.982 -7.028 16.628 1.00 88.56 90 LEU A N 1
ATOM 701 C CA . LEU A 1 90 ? -12.420 -6.670 17.976 1.00 88.56 90 LEU A CA 1
ATOM 702 C C . LEU A 1 90 ? -11.261 -6.730 18.984 1.00 88.56 90 LEU A C 1
ATOM 704 O O . LEU A 1 90 ? -11.074 -5.796 19.752 1.00 88.56 90 LEU A O 1
ATOM 708 N N . TYR A 1 91 ? -10.432 -7.775 18.945 1.00 90.06 91 TYR A N 1
ATOM 709 C CA . TYR A 1 91 ? -9.275 -7.901 19.838 1.00 90.06 91 TYR A CA 1
ATOM 710 C C . TYR A 1 91 ? -8.130 -6.938 19.525 1.00 90.06 91 TYR A C 1
ATOM 712 O O . TYR A 1 91 ? -7.404 -6.563 20.438 1.00 90.06 91 TYR A O 1
ATOM 720 N N . ALA A 1 92 ? -7.963 -6.532 18.267 1.00 87.62 92 ALA A N 1
ATOM 721 C CA . ALA A 1 92 ? -6.949 -5.553 17.883 1.00 87.62 92 ALA A CA 1
ATOM 722 C C . ALA A 1 92 ? -7.334 -4.105 18.241 1.00 87.62 92 ALA A C 1
ATOM 724 O O . ALA A 1 92 ? -6.476 -3.225 18.214 1.00 87.62 92 ALA A O 1
ATOM 725 N N . LYS A 1 93 ? -8.623 -3.842 18.496 1.00 82.00 93 LYS A N 1
ATOM 726 C CA . LYS A 1 93 ? -9.180 -2.498 18.722 1.00 82.00 93 LYS A CA 1
ATOM 727 C C . LYS A 1 93 ? -9.775 -2.286 20.121 1.00 82.00 93 LYS A C 1
ATOM 729 O O . LYS A 1 93 ? -10.219 -1.169 20.378 1.00 82.00 93 LYS A O 1
ATOM 734 N N . ARG A 1 94 ? -9.841 -3.329 20.958 1.00 65.81 94 ARG A N 1
ATOM 735 C CA . ARG A 1 94 ? -10.301 -3.247 22.356 1.00 65.81 94 ARG A CA 1
ATOM 736 C C . ARG A 1 94 ? -9.320 -2.481 23.235 1.00 65.81 94 ARG A C 1
ATOM 738 O O . ARG A 1 94 ? -8.106 -2.559 22.943 1.00 65.81 94 ARG A O 1
#

Secondary structure (DSSP, 8-state):
-----S----HHHHHHHHHHHHHHHHHHHHHHHHHHHHHHHHHHTTPPPSSPPPPHHHHHHHHHHHHTHHHH---HHHHHHHH---HHHHHHH-

Mean predicted aligned error: 8.51 Å

Nearest PDB structures (foldseek):
  6fal-assembly1_B  TM=3.771E-01  e=3.197E+00  Escherichia coli
  5mrc-assembly1_R  TM=2.385E-01  e=3.422E+00  Saccharomyces cerevisiae

Foldseek 3Di:
DDDDPDDDDDPVVVVVVVVVVVVVVVVVVVVVVVVVVVVVVCVVVVHDDDDDDDDPVLLVQLLVCVVCCVPPVDDNVRSCVVRVDDPVRSVVPD

Solvent-accessible surface area (backbone atoms only — not comparable to full-atom values): 5801 Å² total; per-residue (Å²): 138,82,91,70,94,74,88,72,93,51,68,65,59,55,51,52,52,52,51,53,52,51,49,55,49,51,55,50,50,53,51,52,50,55,50,48,54,52,49,53,53,41,45,78,71,68,48,87,77,80,80,82,74,79,59,64,69,49,48,53,50,41,46,51,56,59,72,40,26,89,80,70,70,59,51,74,66,54,47,27,71,76,47,69,51,53,68,69,60,51,66,75,69,102

pLDDT: mean 88.2, std 10.9, range [50.56, 98.31]

Organism: NCBI:txid1478

InterPro domains:
  IPR006119 Resolvase, N-terminal catalytic domain [PF00239] (9-48)
  IPR006119 Resolvase, N-terminal catalytic domain [PS51736] (1-46)
  IPR009057 Homedomain-like superfamily [SSF46689] (59-92)
  IPR036162 Resolvase-like, N-terminal catalytic domain superfamily [SSF53041] (9-48)